Protein AF-A0A7W4VXY4-F1 (afdb_monomer_lite)

pLDDT: mean 91.52, std 10.52, range [47.78, 98.69]

Secondary structure (DSSP, 8-state):
--HHHHHHHHHHHHHHHHHHHHHHTTT-HHHHHHHHHHHHHIIIIIIIIHHHHHHHHT---GGGGGG-SSHHHHHHIIIIIGGGHHHHHHHHHHHHHHHHHHTTSTTHHHHHHHHHHHHHHHHHGGG-GGGHHHHHHHHHHHHHHHHHHHHHHHHHHHHHHSSTTTT--

Foldseek 3Di:
DPCVVVLVVLLVVLLVLLLVLLVCVQPDVVSLLSNLLSLLCCLQCSNLVVLVVCVVVPNQCLCQLVAFPDPVSNVCCNVPCSVVVCVVSVVRSVLSNQLSVQCNPQDPSVLVSLVVLLVVLVVSCRSHPVSCVRSVSNSSSSVSSNVSSVVVVVVVVVVVPPDPVVPPD

Structure (mmCIF, N/CA/C/O backbone):
data_AF-A0A7W4VXY4-F1
#
_entry.id   AF-A0A7W4VXY4-F1
#
loop_
_atom_site.group_PDB
_atom_site.id
_atom_site.type_symbol
_atom_site.label_atom_id
_atom_site.label_alt_id
_atom_site.label_comp_id
_atom_site.label_asym_id
_atom_site.label_entity_id
_atom_site.label_seq_id
_atom_site.pdbx_PDB_ins_code
_atom_site.Cartn_x
_atom_site.Cartn_y
_atom_site.Cartn_z
_atom_site.occupancy
_atom_site.B_iso_or_equiv
_atom_site.auth_seq_id
_atom_site.auth_comp_id
_atom_site.auth_asym_id
_atom_site.auth_atom_id
_atom_site.pdbx_PDB_model_num
ATOM 1 N N . MET A 1 1 ? 11.090 -24.245 -4.032 1.00 53.91 1 MET A N 1
ATOM 2 C CA . MET A 1 1 ? 9.677 -23.809 -4.005 1.00 53.91 1 MET A CA 1
ATOM 3 C C . MET A 1 1 ? 9.481 -22.848 -5.158 1.00 53.91 1 MET A C 1
ATOM 5 O O . MET A 1 1 ? 10.318 -21.973 -5.328 1.00 53.91 1 MET A O 1
ATOM 9 N N . ASP A 1 2 ? 8.454 -23.054 -5.975 1.00 72.56 2 ASP A N 1
ATOM 10 C CA . ASP A 1 2 ? 8.163 -22.191 -7.122 1.00 72.56 2 ASP A CA 1
ATOM 11 C C . ASP A 1 2 ? 7.551 -20.875 -6.615 1.00 72.56 2 ASP A C 1
ATOM 13 O O . ASP A 1 2 ? 6.377 -20.829 -6.235 1.00 72.56 2 ASP A O 1
ATOM 17 N N . VAL A 1 3 ? 8.374 -19.824 -6.527 1.00 68.06 3 VAL A N 1
ATOM 18 C CA . VAL A 1 3 ? 7.981 -18.499 -6.011 1.00 68.06 3 VAL A CA 1
ATOM 19 C C . VAL A 1 3 ? 6.754 -17.965 -6.758 1.00 68.06 3 VAL A C 1
ATOM 21 O O . VAL A 1 3 ? 5.887 -17.351 -6.135 1.00 68.06 3 VAL A O 1
ATOM 24 N N . GLY A 1 4 ? 6.618 -18.295 -8.049 1.00 70.44 4 GLY A N 1
ATOM 25 C CA . GLY A 1 4 ? 5.485 -17.892 -8.881 1.00 70.44 4 GLY A CA 1
ATOM 26 C C . GLY A 1 4 ? 4.136 -18.457 -8.424 1.00 70.44 4 GLY A C 1
ATOM 27 O O . GLY A 1 4 ? 3.106 -17.838 -8.668 1.00 70.44 4 GLY A O 1
ATOM 28 N N . ARG A 1 5 ? 4.117 -19.592 -7.710 1.00 77.00 5 ARG A N 1
ATOM 29 C CA . ARG A 1 5 ? 2.883 -20.194 -7.163 1.00 77.00 5 ARG A CA 1
ATOM 30 C C . ARG A 1 5 ? 2.613 -19.795 -5.720 1.00 77.00 5 ARG A C 1
ATOM 32 O O . ARG A 1 5 ? 1.459 -19.690 -5.317 1.00 77.00 5 ARG A O 1
ATOM 39 N N . VAL A 1 6 ? 3.668 -19.583 -4.936 1.00 81.88 6 VAL A N 1
ATOM 40 C CA . VAL A 1 6 ? 3.548 -19.232 -3.513 1.00 81.88 6 VAL A CA 1
ATOM 41 C C . VAL A 1 6 ? 3.093 -17.786 -3.347 1.00 81.88 6 VAL A C 1
ATOM 43 O O . VAL A 1 6 ? 2.240 -17.503 -2.506 1.00 81.88 6 VAL A O 1
ATOM 46 N N . LEU A 1 7 ? 3.623 -16.874 -4.164 1.00 84.62 7 LEU A N 1
ATOM 47 C CA . LEU A 1 7 ? 3.372 -15.447 -4.005 1.00 84.62 7 LEU A CA 1
ATOM 48 C C . LEU A 1 7 ? 1.886 -15.069 -4.169 1.00 84.62 7 LEU A C 1
ATOM 50 O O . LEU A 1 7 ? 1.376 -14.404 -3.269 1.00 84.62 7 LEU A O 1
ATOM 54 N N . PRO A 1 8 ? 1.139 -15.532 -5.196 1.00 87.81 8 PRO A N 1
ATOM 55 C CA . PRO A 1 8 ? -0.290 -15.226 -5.313 1.00 87.81 8 PRO A CA 1
ATOM 56 C C . PRO A 1 8 ? -1.116 -15.733 -4.126 1.00 87.81 8 PRO A C 1
ATOM 58 O O . PRO A 1 8 ? -2.020 -15.042 -3.661 1.00 87.81 8 PRO A O 1
ATOM 61 N N . VAL A 1 9 ? -0.785 -16.917 -3.595 1.00 89.75 9 VAL A N 1
ATOM 62 C CA . VAL A 1 9 ? -1.475 -17.498 -2.431 1.00 89.75 9 VAL A CA 1
ATOM 63 C C . VAL A 1 9 ? -1.245 -16.646 -1.186 1.00 89.75 9 VAL A C 1
ATOM 65 O O . VAL A 1 9 ? -2.196 -16.338 -0.468 1.00 89.75 9 VAL A O 1
ATOM 68 N N . VAL A 1 10 ? 0.000 -16.222 -0.948 1.00 90.88 10 VAL A N 1
ATOM 69 C CA . VAL A 1 10 ? 0.342 -15.310 0.153 1.00 90.88 10 VAL A CA 1
ATOM 70 C C . VAL A 1 10 ? -0.396 -13.980 -0.006 1.00 90.88 10 VAL A C 1
ATOM 72 O O . VAL A 1 10 ? -0.985 -13.490 0.958 1.00 90.88 10 VAL A O 1
ATOM 75 N N . TRP A 1 11 ? -0.423 -13.430 -1.220 1.00 92.56 11 TRP A N 1
ATOM 76 C CA . TRP A 1 11 ? -1.070 -12.157 -1.526 1.00 92.56 11 TRP A CA 1
ATOM 77 C C . TRP A 1 11 ? -2.574 -12.203 -1.241 1.00 92.56 11 TRP A C 1
ATOM 79 O O . TRP A 1 11 ? -3.085 -11.395 -0.465 1.00 92.56 11 TRP A O 1
ATOM 89 N N . VAL A 1 12 ? -3.277 -13.193 -1.799 1.00 93.88 12 VAL A N 1
AT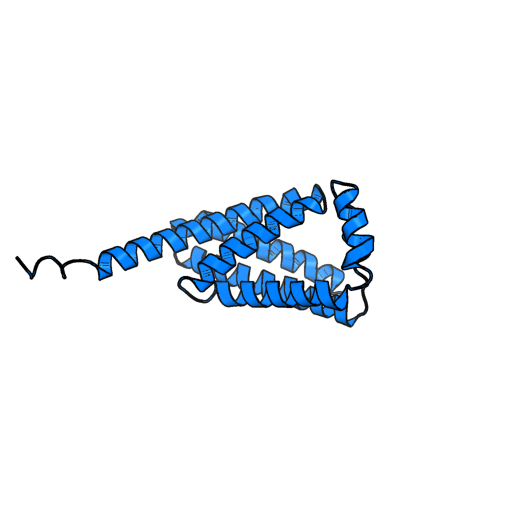OM 90 C CA . VAL A 1 12 ? -4.725 -13.376 -1.617 1.00 93.88 12 VAL A CA 1
ATOM 91 C C . VAL A 1 12 ? -5.062 -13.712 -0.165 1.00 93.88 12 VAL A C 1
ATOM 93 O O . VAL A 1 12 ? -6.016 -13.159 0.385 1.00 93.88 12 VAL A O 1
ATOM 96 N N . GLY A 1 13 ? -4.273 -14.574 0.481 1.00 96.69 13 GLY A N 1
ATOM 97 C CA . GLY A 1 13 ? -4.471 -14.950 1.880 1.00 96.69 13 GLY A CA 1
ATOM 98 C C . GLY A 1 13 ? -4.361 -13.748 2.818 1.00 96.69 13 GLY A C 1
ATOM 99 O O . GLY A 1 13 ? -5.283 -13.478 3.590 1.00 96.69 13 GLY A O 1
ATOM 100 N N . LEU A 1 14 ? -3.278 -12.974 2.710 1.00 97.12 14 LEU A N 1
ATOM 101 C CA . LEU A 1 14 ? -3.096 -11.761 3.508 1.00 97.12 14 LEU A CA 1
ATOM 102 C C . LEU A 1 14 ? -4.142 -10.699 3.171 1.00 97.12 14 LEU A C 1
ATOM 104 O O . LEU A 1 14 ? -4.704 -10.099 4.084 1.00 97.12 14 LEU A O 1
ATOM 108 N N . GLY A 1 15 ? -4.466 -10.509 1.889 1.00 97.12 15 GLY A N 1
ATOM 109 C CA . GLY A 1 15 ? -5.522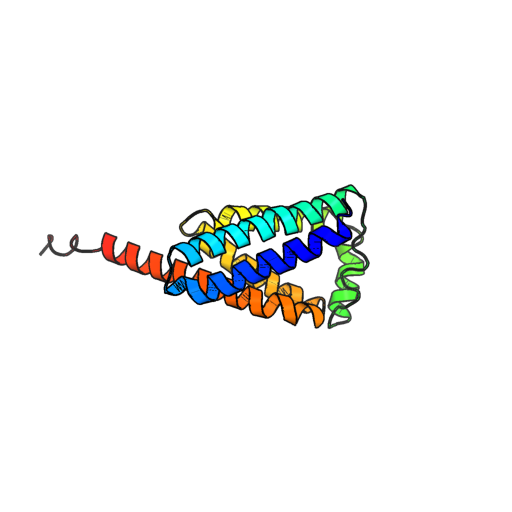 -9.592 1.464 1.00 97.12 15 GLY A CA 1
ATOM 110 C C . GLY A 1 15 ? -6.871 -9.920 2.097 1.00 97.12 15 GLY A C 1
ATOM 111 O O . GLY A 1 15 ? -7.530 -9.046 2.658 1.00 97.12 15 GLY A O 1
ATOM 112 N N . THR A 1 16 ? -7.235 -11.202 2.107 1.00 98.00 16 THR A N 1
ATOM 113 C CA . THR A 1 16 ? -8.459 -11.693 2.751 1.00 98.00 16 THR A CA 1
ATOM 114 C C . THR A 1 16 ? -8.448 -11.409 4.252 1.00 98.00 16 THR A C 1
ATOM 116 O O . THR A 1 16 ? -9.434 -10.900 4.789 1.00 98.00 16 THR A O 1
ATOM 119 N N . ILE A 1 17 ? -7.326 -11.670 4.933 1.00 98.38 17 ILE A N 1
ATOM 120 C CA . ILE A 1 17 ? -7.179 -11.374 6.366 1.00 98.38 17 ILE A CA 1
ATOM 121 C C . ILE A 1 17 ? -7.361 -9.878 6.627 1.00 98.38 17 ILE A C 1
ATOM 123 O O . ILE A 1 17 ? -8.076 -9.523 7.565 1.00 98.38 17 ILE A O 1
ATOM 127 N N . VAL A 1 18 ? -6.765 -9.002 5.810 1.00 98.56 18 VAL A N 1
ATOM 128 C CA . VAL A 1 18 ? -6.916 -7.545 5.944 1.00 98.56 18 VAL A CA 1
ATOM 129 C C . VAL A 1 18 ? -8.376 -7.130 5.778 1.00 98.56 18 VAL A C 1
ATOM 131 O O . VAL A 1 18 ? -8.887 -6.395 6.621 1.00 98.56 18 VAL A O 1
ATOM 134 N N . VAL A 1 19 ? -9.069 -7.634 4.753 1.00 98.38 19 VAL A N 1
ATOM 135 C CA . VAL A 1 19 ? -10.479 -7.300 4.492 1.00 98.38 19 VAL A CA 1
ATOM 136 C C . VAL A 1 19 ? -11.380 -7.737 5.644 1.00 98.38 19 VAL A C 1
ATOM 138 O O . VAL A 1 19 ? -12.099 -6.912 6.211 1.00 98.38 19 VAL A O 1
ATOM 141 N N . VAL A 1 20 ? -11.300 -9.005 6.054 1.00 98.31 20 VAL A N 1
ATOM 142 C CA . VAL A 1 20 ? -12.115 -9.546 7.155 1.00 98.31 20 VAL A CA 1
ATOM 143 C C . VAL A 1 20 ? -11.816 -8.817 8.467 1.00 98.31 20 VAL A C 1
ATOM 145 O O . VAL A 1 20 ? -12.731 -8.436 9.202 1.00 98.31 20 VAL A O 1
ATOM 148 N N . SER A 1 21 ? -10.537 -8.565 8.746 1.00 98.12 21 SER A N 1
ATOM 149 C CA . SER A 1 21 ? -10.112 -7.833 9.939 1.00 98.12 21 SER A CA 1
ATOM 150 C C . SER A 1 21 ? -10.604 -6.389 9.931 1.00 98.12 21 SER A C 1
ATOM 152 O O . SER A 1 21 ? -11.051 -5.903 10.966 1.00 98.12 21 SER A O 1
ATOM 154 N N . GLY A 1 22 ? -10.569 -5.716 8.777 1.00 96.81 22 GLY A N 1
ATOM 155 C CA . GLY A 1 22 ? -11.068 -4.354 8.598 1.00 96.81 22 GLY A CA 1
ATOM 156 C C . GLY A 1 22 ? -12.561 -4.240 8.903 1.00 96.81 22 GLY A C 1
ATOM 157 O O . GLY A 1 22 ? -12.965 -3.346 9.645 1.00 96.81 22 GLY A O 1
ATOM 158 N N . LEU A 1 23 ? -13.371 -5.190 8.421 1.00 97.88 23 LEU A N 1
ATOM 159 C CA . LEU A 1 23 ? -14.810 -5.254 8.711 1.00 97.88 23 LEU A CA 1
ATOM 160 C C . LEU A 1 23 ? -15.097 -5.444 10.210 1.00 97.88 23 LEU A C 1
ATOM 162 O O . LEU A 1 23 ? -16.003 -4.820 10.762 1.00 97.88 23 LEU A O 1
ATOM 166 N N . ALA A 1 24 ? -14.297 -6.264 10.892 1.00 97.12 24 ALA A N 1
ATOM 167 C CA . ALA A 1 24 ? -14.457 -6.543 12.319 1.00 97.12 24 ALA A CA 1
ATOM 168 C C . ALA A 1 24 ? -13.756 -5.524 13.247 1.00 97.12 24 ALA A C 1
ATOM 170 O O . ALA A 1 24 ? -13.985 -5.533 14.461 1.00 97.12 24 ALA A O 1
ATOM 171 N N . ALA A 1 25 ? -12.912 -4.635 12.712 1.00 96.19 25 ALA A N 1
ATOM 172 C CA . ALA A 1 25 ? -12.001 -3.790 13.490 1.00 96.19 25 ALA A CA 1
ATOM 173 C C . ALA A 1 25 ? -12.701 -2.827 14.459 1.00 96.19 25 ALA A C 1
ATOM 175 O O . ALA A 1 25 ? -12.151 -2.513 15.517 1.00 96.19 25 ALA A O 1
ATOM 176 N N . ALA A 1 26 ? -13.908 -2.368 14.116 1.00 94.25 26 ALA A N 1
ATOM 177 C CA . ALA A 1 26 ? -14.691 -1.469 14.965 1.00 94.25 26 ALA A CA 1
ATOM 178 C C . ALA A 1 26 ? -15.166 -2.141 16.265 1.00 94.25 26 ALA A C 1
ATOM 180 O O . ALA A 1 26 ? -15.331 -1.464 17.276 1.00 94.25 26 ALA A O 1
ATOM 181 N N . HIS A 1 27 ? -15.337 -3.465 16.248 1.00 94.69 27 HIS A N 1
ATOM 182 C CA . HIS A 1 27 ? -15.924 -4.233 17.348 1.00 94.69 27 HIS A CA 1
ATOM 183 C C . HIS A 1 27 ? -14.909 -5.142 18.054 1.00 94.69 27 HIS A C 1
ATOM 185 O O . HIS A 1 27 ? -15.189 -5.660 19.131 1.00 94.69 27 HIS A O 1
ATOM 191 N N . SER A 1 28 ? -13.721 -5.350 17.476 1.00 96.44 28 SER A N 1
ATOM 192 C CA . SER A 1 28 ? -12.714 -6.264 18.016 1.00 96.44 28 SER A CA 1
ATOM 193 C C . SER A 1 28 ? -11.311 -5.668 17.967 1.00 96.44 28 SER A C 1
ATOM 195 O O . SER A 1 28 ? -10.729 -5.453 16.901 1.00 96.44 28 SER A O 1
ATOM 197 N N . ARG A 1 29 ? -10.710 -5.474 19.151 1.00 94.88 29 ARG A N 1
ATOM 198 C CA . ARG A 1 29 ? -9.306 -5.046 19.266 1.00 94.88 29 ARG A CA 1
ATOM 199 C C . ARG A 1 29 ? -8.358 -6.067 18.639 1.00 94.88 29 ARG A C 1
ATOM 201 O O . ARG A 1 29 ? -7.388 -5.664 18.006 1.00 94.88 29 ARG A O 1
ATOM 208 N N . ARG A 1 30 ? -8.667 -7.363 18.767 1.00 97.56 30 ARG A N 1
ATOM 209 C CA . ARG A 1 30 ? -7.890 -8.439 18.142 1.00 97.56 30 ARG A CA 1
ATOM 210 C C . ARG A 1 30 ? -7.944 -8.338 16.621 1.00 97.56 30 ARG A C 1
ATOM 212 O O . ARG A 1 30 ? -6.891 -8.389 16.001 1.00 97.56 30 ARG A O 1
ATOM 219 N N . ALA A 1 31 ? -9.131 -8.149 16.039 1.00 97.19 31 ALA A N 1
ATOM 220 C CA . ALA A 1 31 ? -9.271 -7.980 14.593 1.00 97.19 31 ALA A CA 1
ATOM 221 C C . ALA A 1 31 ? -8.485 -6.762 14.097 1.00 97.19 31 ALA A C 1
ATOM 223 O O . ALA A 1 31 ? -7.743 -6.870 13.132 1.00 97.19 31 ALA A O 1
ATOM 224 N N . TYR A 1 32 ? -8.553 -5.635 14.810 1.00 97.94 32 TYR A N 1
ATOM 225 C CA . TYR A 1 32 ? -7.756 -4.455 14.474 1.00 97.94 32 TYR A CA 1
ATOM 226 C C . TYR A 1 32 ? -6.247 -4.746 14.447 1.00 97.94 32 TYR A C 1
ATOM 228 O O . TYR A 1 32 ? -5.585 -4.448 13.456 1.00 97.94 32 TYR A O 1
ATOM 236 N N . THR A 1 33 ? -5.700 -5.363 15.501 1.00 98.00 33 THR A N 1
ATOM 237 C CA . THR A 1 33 ? -4.266 -5.688 15.563 1.00 98.00 33 THR A CA 1
ATOM 238 C C . THR A 1 33 ? -3.864 -6.691 14.483 1.00 98.00 33 THR A C 1
ATOM 240 O O . THR A 1 33 ? -2.868 -6.470 13.803 1.00 98.00 33 THR A O 1
ATOM 243 N N . VAL A 1 34 ? -4.654 -7.750 14.276 1.00 98.44 34 VAL A N 1
ATOM 244 C CA . VAL A 1 34 ? -4.409 -8.741 13.215 1.00 98.44 34 VAL A CA 1
ATOM 245 C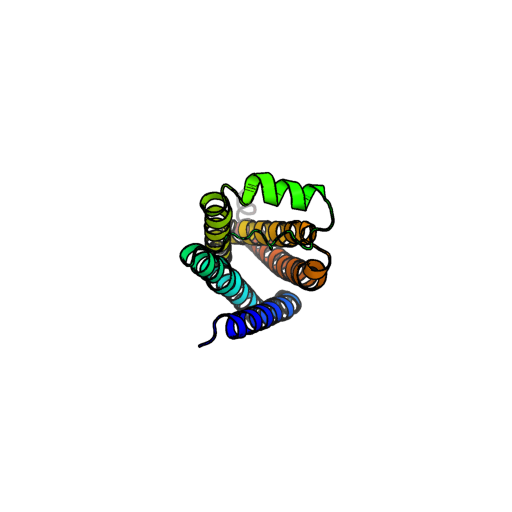 C . VAL A 1 34 ? -4.436 -8.082 11.837 1.00 98.44 34 VAL A C 1
ATOM 247 O O . VAL A 1 34 ? -3.555 -8.353 11.028 1.00 98.44 34 VAL A O 1
ATOM 250 N N . GLY A 1 35 ? -5.385 -7.177 11.588 1.00 98.25 35 GLY A N 1
ATOM 251 C CA . GLY A 1 35 ? -5.467 -6.414 10.346 1.00 98.25 35 GLY A CA 1
ATOM 252 C C . GLY A 1 35 ? -4.212 -5.583 10.094 1.00 98.25 35 GLY A C 1
ATOM 253 O O . GLY A 1 35 ? -3.635 -5.675 9.017 1.00 98.25 35 GLY A O 1
ATOM 254 N N . LEU A 1 36 ? -3.732 -4.835 11.092 1.00 98.50 36 LEU A N 1
ATOM 255 C CA . LEU A 1 36 ? -2.497 -4.051 10.965 1.00 98.50 36 LEU A CA 1
ATOM 256 C C . LEU A 1 36 ? -1.261 -4.930 10.742 1.00 98.50 36 LEU A C 1
ATOM 258 O O . LEU A 1 36 ? -0.416 -4.596 9.914 1.00 98.50 36 LEU A O 1
ATOM 262 N N . SER A 1 37 ? -1.158 -6.061 11.445 1.00 98.50 37 SER A N 1
ATOM 263 C CA . SER A 1 37 ? -0.074 -7.023 11.234 1.00 98.50 37 SER A CA 1
ATOM 264 C C . SER A 1 37 ? -0.121 -7.622 9.830 1.00 98.50 37 SER A C 1
ATOM 266 O O . SER A 1 37 ? 0.911 -7.698 9.173 1.00 98.50 37 SER A O 1
ATOM 268 N N . ALA A 1 38 ? -1.305 -7.990 9.338 1.00 98.44 38 ALA A N 1
ATOM 269 C CA . ALA A 1 38 ? -1.478 -8.513 7.987 1.00 98.44 38 ALA A CA 1
ATOM 270 C C . ALA A 1 38 ? -1.137 -7.465 6.917 1.00 98.44 38 ALA A C 1
ATOM 272 O O . ALA A 1 38 ? -0.469 -7.808 5.948 1.00 98.44 38 ALA A O 1
ATOM 273 N N . VAL A 1 39 ? -1.508 -6.192 7.118 1.00 98.62 39 VAL A N 1
ATOM 274 C CA . VAL A 1 39 ? -1.059 -5.079 6.259 1.00 98.62 39 VAL A CA 1
ATOM 275 C C . VAL A 1 39 ? 0.466 -4.972 6.287 1.00 98.62 39 VAL A C 1
ATOM 277 O O . VAL A 1 39 ? 1.095 -4.915 5.239 1.00 98.62 39 VAL A O 1
ATOM 280 N N . SER A 1 40 ? 1.092 -5.001 7.462 1.00 98.62 40 SER A N 1
ATOM 281 C CA . SER A 1 40 ? 2.552 -4.912 7.550 1.00 98.62 40 SER A CA 1
ATOM 282 C C . SER A 1 40 ? 3.244 -6.048 6.790 1.00 98.62 40 SER A C 1
ATOM 284 O O . SER A 1 40 ? 4.089 -5.794 5.935 1.00 98.62 40 SER A O 1
ATOM 286 N N . VAL A 1 41 ? 2.830 -7.298 7.021 1.00 98.00 41 VAL A N 1
ATOM 287 C CA . VAL A 1 41 ? 3.406 -8.468 6.338 1.00 98.00 41 VAL A CA 1
ATOM 288 C C . VAL A 1 41 ? 3.163 -8.400 4.831 1.00 98.00 41 VAL A C 1
ATOM 290 O O . VAL A 1 41 ? 4.076 -8.678 4.056 1.00 98.00 41 VAL A O 1
ATOM 293 N N . LEU A 1 42 ? 1.963 -8.006 4.403 1.00 97.50 42 LEU A N 1
ATOM 294 C CA . LEU A 1 42 ? 1.620 -7.928 2.988 1.00 97.50 42 LEU A CA 1
ATOM 295 C C . LEU A 1 42 ? 2.495 -6.907 2.252 1.00 97.50 42 LEU A C 1
ATOM 297 O O . LEU A 1 42 ? 3.034 -7.227 1.200 1.00 97.50 42 LEU A O 1
ATOM 301 N N . TRP A 1 43 ? 2.710 -5.722 2.819 1.00 97.94 43 TRP A N 1
ATOM 302 C CA . TRP A 1 43 ? 3.510 -4.686 2.162 1.00 97.94 43 TRP A CA 1
ATOM 303 C C . TRP A 1 43 ? 5.019 -4.894 2.293 1.00 97.94 43 TRP A C 1
ATOM 305 O O . TRP A 1 43 ? 5.745 -4.660 1.332 1.00 97.94 43 TRP A O 1
ATOM 315 N N . VAL A 1 44 ? 5.508 -5.370 3.440 1.00 97.75 44 VAL A N 1
ATOM 316 C CA . VAL A 1 44 ? 6.950 -5.587 3.644 1.00 97.75 44 VAL A CA 1
ATOM 317 C C . VAL A 1 44 ? 7.424 -6.859 2.943 1.00 97.75 44 VAL A C 1
ATOM 319 O O . VAL A 1 44 ? 8.430 -6.845 2.241 1.00 97.75 44 VAL A O 1
ATOM 322 N N . VAL A 1 45 ? 6.723 -7.976 3.138 1.00 93.81 45 VAL A N 1
ATOM 323 C CA . VAL A 1 45 ? 7.193 -9.279 2.651 1.00 93.81 45 VAL A CA 1
ATOM 324 C C . VAL A 1 45 ? 6.712 -9.526 1.229 1.00 93.81 45 VAL A C 1
ATOM 326 O O . VAL A 1 45 ? 7.531 -9.792 0.352 1.00 93.81 45 VAL A O 1
ATOM 329 N N . ALA A 1 46 ? 5.401 -9.441 0.987 1.00 92.81 46 ALA A N 1
ATOM 330 C CA . ALA A 1 46 ? 4.855 -9.772 -0.328 1.00 92.81 46 ALA A CA 1
ATOM 331 C C . ALA A 1 46 ? 5.027 -8.636 -1.349 1.00 92.81 46 ALA A C 1
ATOM 333 O O . ALA A 1 46 ? 5.239 -8.934 -2.514 1.00 92.81 46 ALA A O 1
ATOM 334 N N . GLY A 1 47 ? 4.971 -7.369 -0.928 1.00 94.88 47 GLY A N 1
ATOM 335 C CA . GLY A 1 47 ? 5.274 -6.210 -1.776 1.00 94.88 47 GLY A CA 1
ATOM 336 C C . GLY A 1 47 ? 6.780 -6.008 -1.931 1.00 94.88 47 GLY A C 1
ATOM 337 O O . GLY A 1 47 ? 7.390 -6.511 -2.876 1.00 94.88 47 GLY A O 1
ATOM 338 N N . ALA A 1 48 ? 7.400 -5.341 -0.954 1.00 96.69 48 ALA A N 1
ATOM 339 C CA . ALA A 1 48 ? 8.802 -4.932 -1.026 1.00 96.69 48 ALA A CA 1
ATOM 340 C C . ALA A 1 48 ? 9.761 -6.118 -1.228 1.00 96.69 48 ALA A C 1
ATOM 342 O O . ALA A 1 48 ? 10.681 -6.040 -2.043 1.00 96.69 48 ALA A O 1
ATOM 343 N N . GLY A 1 49 ? 9.533 -7.235 -0.530 1.00 94.75 49 GLY A N 1
ATOM 344 C CA . GLY A 1 49 ? 10.337 -8.447 -0.686 1.00 94.75 49 GLY A CA 1
ATOM 345 C C . GLY A 1 49 ? 10.235 -9.067 -2.083 1.00 94.75 49 GLY A C 1
ATOM 346 O O . GLY A 1 49 ? 11.264 -9.406 -2.672 1.00 94.75 49 GLY A O 1
ATOM 347 N N . ALA A 1 50 ? 9.028 -9.186 -2.648 1.00 93.00 50 ALA A N 1
ATOM 348 C CA . ALA A 1 50 ? 8.863 -9.744 -3.990 1.00 93.00 50 ALA A CA 1
ATOM 349 C C . ALA A 1 50 ? 9.407 -8.802 -5.067 1.00 93.00 50 ALA A C 1
ATOM 351 O O . ALA A 1 50 ? 10.165 -9.251 -5.925 1.00 93.00 50 ALA A O 1
ATOM 352 N N . ASN A 1 51 ? 9.102 -7.504 -4.985 1.00 94.56 51 ASN A N 1
ATOM 353 C CA . ASN A 1 51 ? 9.634 -6.501 -5.908 1.00 94.56 51 ASN A CA 1
ATOM 354 C C . ASN A 1 51 ? 11.168 -6.454 -5.860 1.00 94.56 51 ASN A C 1
ATOM 356 O O . ASN A 1 51 ? 11.817 -6.406 -6.905 1.00 94.56 51 ASN A O 1
ATOM 360 N N . GLY A 1 52 ? 11.763 -6.560 -4.667 1.00 95.25 52 GLY A N 1
ATOM 361 C CA . GLY A 1 52 ? 13.211 -6.679 -4.497 1.00 95.25 52 GLY A CA 1
ATOM 362 C C . GLY A 1 52 ? 13.781 -7.943 -5.142 1.00 95.25 52 GLY A C 1
ATOM 363 O O . GLY A 1 52 ? 14.806 -7.880 -5.817 1.00 95.25 52 GLY A O 1
ATOM 364 N N . TYR A 1 53 ? 13.097 -9.081 -5.003 1.00 93.75 53 TYR A N 1
ATOM 365 C CA . TYR A 1 53 ? 13.494 -10.337 -5.644 1.00 93.75 53 TYR A CA 1
ATOM 366 C C . TYR A 1 53 ? 13.402 -10.277 -7.179 1.00 93.75 53 TYR A C 1
ATOM 368 O O . TYR A 1 53 ? 14.309 -10.753 -7.859 1.00 93.75 53 TYR A O 1
ATOM 376 N N . PHE A 1 54 ? 12.335 -9.693 -7.733 1.00 92.25 54 PHE A N 1
ATOM 377 C CA . PHE A 1 54 ? 12.170 -9.474 -9.176 1.00 92.25 54 PHE A CA 1
ATOM 378 C C . PHE A 1 54 ? 13.244 -8.534 -9.728 1.00 92.25 54 PHE A C 1
ATOM 380 O O . PHE A 1 54 ? 13.914 -8.869 -10.704 1.00 92.25 54 PHE A O 1
ATOM 387 N N . LEU A 1 55 ? 13.486 -7.412 -9.047 1.00 93.56 55 LEU A N 1
ATOM 388 C CA . LEU A 1 55 ? 14.502 -6.448 -9.457 1.00 93.56 55 LEU A CA 1
ATOM 389 C C . LEU A 1 55 ? 15.913 -7.055 -9.412 1.00 93.56 55 LEU A C 1
ATOM 391 O O . LEU A 1 55 ? 16.690 -6.877 -10.344 1.00 93.56 55 LEU A O 1
ATOM 395 N N . ALA A 1 56 ? 16.232 -7.839 -8.377 1.00 93.44 56 ALA A N 1
ATOM 396 C CA . ALA A 1 56 ? 17.521 -8.525 -8.261 1.00 93.44 56 ALA A CA 1
ATOM 397 C C . ALA A 1 56 ? 17.750 -9.597 -9.344 1.00 93.44 56 ALA A C 1
ATOM 399 O O . ALA A 1 56 ? 18.896 -9.926 -9.642 1.00 93.44 56 ALA A O 1
ATOM 400 N N . ARG A 1 57 ? 16.680 -10.143 -9.938 1.00 92.38 57 ARG A N 1
ATOM 401 C CA . ARG A 1 57 ? 16.759 -11.089 -11.064 1.00 92.38 57 ARG A CA 1
ATOM 402 C C . ARG A 1 57 ? 16.930 -10.397 -12.419 1.00 92.38 57 ARG A C 1
ATOM 404 O O . ARG A 1 57 ? 17.211 -11.078 -13.400 1.00 92.38 57 ARG A O 1
ATOM 411 N N . GLY A 1 58 ? 16.778 -9.074 -12.466 1.00 89.38 58 GLY A N 1
ATOM 412 C CA . GLY A 1 58 ? 16.860 -8.282 -13.690 1.00 89.38 58 GLY A CA 1
ATOM 413 C C . GLY A 1 58 ? 15.540 -8.165 -14.453 1.00 89.38 58 GLY A C 1
ATOM 414 O O . GLY A 1 58 ? 15.577 -7.895 -15.650 1.00 89.38 58 GLY A O 1
ATOM 415 N N . ASP A 1 59 ? 14.390 -8.368 -13.798 1.00 89.56 59 ASP A N 1
ATOM 416 C CA . ASP A 1 59 ? 13.088 -8.158 -14.442 1.00 89.56 59 ASP A CA 1
ATOM 417 C C . ASP A 1 59 ? 12.933 -6.685 -14.847 1.00 89.56 59 ASP A C 1
ATOM 419 O O . ASP A 1 59 ? 13.204 -5.776 -14.058 1.00 89.56 59 ASP A O 1
ATOM 423 N N . ASP A 1 60 ? 12.466 -6.442 -16.074 1.00 83.44 60 ASP A N 1
ATOM 424 C CA . ASP A 1 60 ? 12.415 -5.092 -16.632 1.00 83.44 60 ASP A CA 1
ATOM 425 C C . ASP A 1 60 ? 11.121 -4.318 -16.330 1.00 83.44 60 ASP A C 1
ATOM 427 O O . ASP A 1 60 ? 11.071 -3.101 -16.505 1.00 83.44 60 ASP A O 1
ATOM 431 N N . TYR A 1 61 ? 10.099 -5.019 -15.825 1.00 88.75 61 TYR A N 1
ATOM 432 C CA . TYR A 1 61 ? 8.748 -4.515 -15.563 1.00 88.75 61 TYR A CA 1
ATOM 433 C C . TYR A 1 61 ? 8.036 -3.930 -16.800 1.00 88.75 61 TYR A C 1
ATOM 435 O O . TYR A 1 61 ? 7.012 -3.255 -16.657 1.00 88.75 61 TYR A O 1
ATOM 443 N N . ALA A 1 62 ? 8.503 -4.221 -18.021 1.00 87.00 62 ALA A N 1
ATOM 444 C CA . ALA A 1 62 ? 7.918 -3.685 -19.252 1.00 87.00 62 ALA A CA 1
ATOM 445 C C . ALA A 1 62 ? 6.449 -4.106 -19.429 1.00 87.00 62 ALA A C 1
ATOM 447 O O . ALA A 1 62 ? 5.604 -3.309 -19.828 1.00 87.00 62 ALA A O 1
ATOM 448 N N . GLY A 1 63 ? 6.114 -5.339 -19.036 1.00 86.50 63 GLY A N 1
ATOM 449 C CA . GLY A 1 63 ? 4.754 -5.873 -19.138 1.00 86.50 63 GLY A CA 1
ATOM 450 C C . GLY A 1 63 ? 3.749 -5.322 -18.118 1.00 86.50 63 GLY A C 1
ATOM 451 O O . GLY A 1 63 ? 2.552 -5.560 -18.272 1.00 86.50 63 GLY A O 1
ATOM 452 N N . PHE A 1 64 ? 4.189 -4.591 -17.086 1.00 87.25 64 PHE A N 1
ATOM 453 C CA . PHE A 1 64 ? 3.318 -4.204 -15.967 1.00 87.25 64 PHE A CA 1
ATOM 454 C C . PHE A 1 64 ? 2.159 -3.292 -16.400 1.00 87.25 64 PHE A C 1
ATOM 456 O O . PHE A 1 64 ? 1.022 -3.481 -15.970 1.00 87.25 64 PHE A O 1
ATOM 463 N N . ALA A 1 65 ? 2.419 -2.345 -17.305 1.00 89.25 65 ALA A N 1
ATOM 464 C CA . ALA A 1 65 ? 1.403 -1.430 -17.827 1.00 89.25 65 ALA A CA 1
ATOM 465 C C . ALA A 1 65 ? 0.648 -1.962 -19.057 1.00 89.25 65 ALA A C 1
ATOM 467 O O . ALA A 1 65 ? -0.165 -1.240 -19.635 1.00 89.25 65 ALA A O 1
ATOM 468 N N . GLY A 1 66 ? 0.857 -3.225 -19.448 1.00 87.19 66 GLY A N 1
ATOM 469 C CA . GLY A 1 66 ? 0.202 -3.813 -20.622 1.00 87.19 66 GLY A CA 1
ATOM 470 C C . GLY A 1 66 ? -1.331 -3.822 -20.539 1.00 87.19 66 GLY A C 1
ATOM 471 O O . GLY A 1 66 ? -1.999 -3.781 -21.568 1.00 87.19 66 GLY A O 1
ATOM 472 N N . GLY A 1 67 ? -1.891 -3.827 -19.323 1.00 86.69 67 GLY A N 1
ATOM 473 C CA . GLY A 1 67 ? -3.334 -3.762 -19.062 1.00 86.69 67 GLY A CA 1
ATOM 474 C C . GLY A 1 67 ? -3.889 -2.363 -18.769 1.00 86.69 67 GLY A C 1
ATOM 475 O O . GLY A 1 6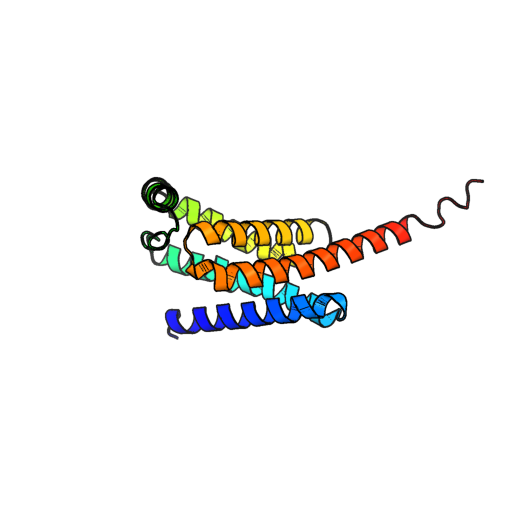7 ? -5.054 -2.265 -18.373 1.00 86.69 67 GLY A O 1
ATOM 476 N N . ALA A 1 68 ? -3.082 -1.303 -18.911 1.00 89.75 68 ALA A N 1
ATOM 477 C CA . ALA A 1 68 ? -3.449 0.049 -18.496 1.00 89.75 68 ALA A CA 1
ATOM 478 C C . ALA A 1 68 ? -4.768 0.530 -19.117 1.00 89.75 68 ALA A C 1
ATOM 480 O O . ALA A 1 68 ? -5.071 0.269 -20.281 1.00 89.75 68 ALA A O 1
ATOM 481 N N . SER A 1 69 ? -5.551 1.275 -18.333 1.00 82.88 69 SER A N 1
ATOM 482 C CA . SER A 1 69 ? -6.878 1.745 -18.755 1.00 82.88 69 SER A CA 1
ATOM 483 C C . SER A 1 69 ? -6.824 2.846 -19.815 1.00 82.88 69 SER A C 1
ATOM 485 O O . SER A 1 69 ? -7.811 3.075 -20.512 1.00 82.88 69 SER A O 1
ATOM 487 N N . THR A 1 70 ? -5.678 3.521 -19.950 1.00 88.94 70 THR A N 1
ATOM 488 C CA . THR A 1 70 ? -5.449 4.575 -20.942 1.00 88.94 70 THR A CA 1
ATOM 489 C C . THR A 1 70 ? -4.090 4.405 -21.615 1.00 88.94 70 THR A C 1
ATOM 491 O O . THR A 1 70 ? -3.137 3.910 -21.006 1.00 88.94 70 THR A O 1
ATOM 494 N N . SER A 1 71 ? -3.983 4.855 -22.869 1.00 91.69 71 SER A N 1
ATOM 495 C CA . SER A 1 71 ? -2.712 4.857 -23.603 1.00 91.69 71 SER A CA 1
ATOM 496 C C . SER A 1 71 ? -1.660 5.726 -22.915 1.00 91.69 71 SER A C 1
ATOM 498 O O . SER A 1 71 ? -0.517 5.303 -22.812 1.00 91.69 71 SER A O 1
ATOM 500 N N . PHE A 1 72 ? -2.068 6.863 -22.341 1.00 93.50 72 PHE A N 1
ATOM 501 C CA . PHE A 1 72 ? -1.193 7.758 -21.584 1.00 93.50 72 PHE A CA 1
ATOM 502 C C . PHE A 1 72 ? -0.432 7.041 -20.460 1.00 93.50 72 PHE A C 1
ATOM 504 O O . PHE A 1 72 ? 0.776 7.223 -20.329 1.00 93.50 72 PHE A O 1
ATOM 511 N N . VAL A 1 73 ? -1.108 6.206 -19.659 1.00 93.44 73 VAL A N 1
ATOM 512 C CA . VAL A 1 73 ? -0.461 5.463 -18.557 1.00 93.44 73 VAL A CA 1
ATOM 513 C C . VAL A 1 73 ? 0.562 4.465 -19.096 1.00 93.44 73 VAL A C 1
ATOM 515 O O . VAL A 1 73 ? 1.676 4.396 -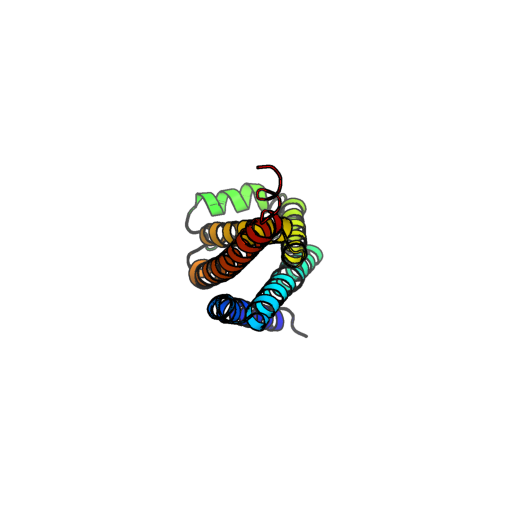18.580 1.00 93.44 73 VAL A O 1
ATOM 518 N N . ARG A 1 74 ? 0.207 3.724 -20.151 1.00 93.94 74 ARG A N 1
ATOM 519 C CA . ARG A 1 74 ? 1.108 2.755 -20.786 1.00 93.94 74 ARG A CA 1
ATOM 520 C C . ARG A 1 74 ? 2.334 3.432 -21.398 1.00 93.94 74 ARG A C 1
ATOM 522 O O . ARG A 1 74 ? 3.453 3.051 -21.082 1.00 93.94 74 ARG A O 1
ATOM 529 N N . GLU A 1 75 ? 2.130 4.471 -22.199 1.00 95.00 75 GLU A N 1
ATOM 530 C CA . GLU A 1 75 ? 3.207 5.206 -22.872 1.00 95.00 75 GLU A CA 1
ATOM 531 C C . GLU A 1 75 ? 4.124 5.911 -21.863 1.00 95.00 75 GLU A C 1
ATOM 533 O O . GLU A 1 75 ? 5.344 5.908 -22.018 1.00 95.00 75 GLU A O 1
ATOM 538 N N . THR A 1 76 ? 3.567 6.466 -20.781 1.00 94.38 76 THR A N 1
ATOM 539 C CA . THR A 1 76 ? 4.365 7.065 -19.697 1.00 94.38 76 THR A CA 1
ATOM 540 C C . THR A 1 76 ? 5.195 6.005 -18.975 1.00 94.38 76 THR A C 1
ATOM 542 O O . THR A 1 76 ? 6.363 6.237 -18.673 1.00 94.38 76 THR A O 1
ATOM 545 N N . TRP A 1 77 ? 4.628 4.825 -18.713 1.00 95.12 77 TRP A N 1
ATOM 546 C CA . TRP A 1 77 ? 5.368 3.724 -18.098 1.00 95.12 77 TRP A CA 1
ATOM 547 C C . TRP A 1 77 ? 6.535 3.267 -18.978 1.00 95.12 77 TRP A C 1
ATOM 549 O O . TRP A 1 77 ? 7.668 3.184 -18.504 1.00 95.12 77 TRP A O 1
ATOM 559 N N . GLU A 1 78 ? 6.272 3.031 -20.263 1.00 94.56 78 GLU A N 1
ATOM 560 C CA . GLU A 1 78 ? 7.270 2.587 -21.243 1.00 94.56 78 GLU A CA 1
ATOM 561 C C . GLU A 1 78 ? 8.378 3.624 -21.470 1.00 94.56 78 GLU A C 1
ATOM 563 O O . GLU A 1 78 ? 9.539 3.255 -21.621 1.00 94.56 78 GLU A O 1
ATOM 568 N N . SER A 1 79 ? 8.048 4.918 -21.461 1.00 95.31 79 SER A N 1
ATOM 569 C CA . SER A 1 79 ? 9.019 5.990 -21.721 1.00 95.31 79 SER A CA 1
ATOM 570 C C . SER A 1 79 ? 9.792 6.456 -20.487 1.00 95.31 79 SER A C 1
ATOM 572 O O . SER A 1 79 ? 10.927 6.907 -20.627 1.00 95.31 79 SER A O 1
ATOM 574 N N . VAL A 1 80 ? 9.210 6.365 -19.286 1.00 94.81 80 VAL A N 1
ATOM 575 C CA . VAL A 1 80 ? 9.810 6.908 -18.053 1.00 94.81 80 VAL A CA 1
ATOM 576 C C . VAL A 1 80 ? 10.277 5.808 -17.108 1.00 94.81 80 VAL A C 1
ATOM 578 O O . VAL A 1 80 ? 11.398 5.865 -16.606 1.00 94.81 80 VAL A O 1
ATOM 581 N N . VAL A 1 81 ? 9.430 4.811 -16.841 1.00 94.69 81 VAL A N 1
ATOM 582 C CA . VAL A 1 81 ? 9.705 3.808 -15.804 1.00 94.69 81 VAL A CA 1
ATOM 583 C C . VAL A 1 81 ? 10.610 2.712 -16.333 1.00 94.69 81 VAL A C 1
ATOM 585 O O . VAL A 1 81 ? 11.621 2.437 -15.698 1.00 94.69 81 VAL A O 1
ATOM 588 N N . VAL A 1 82 ? 10.301 2.124 -17.490 1.00 94.44 82 VAL A N 1
ATOM 589 C CA . VAL A 1 82 ? 11.085 1.008 -18.053 1.00 94.44 82 VAL A CA 1
ATOM 590 C C . VAL A 1 82 ? 12.574 1.363 -18.227 1.00 94.44 82 VAL A C 1
ATOM 592 O O . VAL A 1 82 ? 13.410 0.597 -17.748 1.00 94.44 82 VAL A O 1
ATOM 595 N N . PRO A 1 83 ? 12.962 2.533 -18.781 1.00 95.50 83 PRO A N 1
ATOM 596 C CA . PRO A 1 83 ? 14.378 2.893 -18.934 1.00 95.50 83 PRO A CA 1
ATOM 597 C C . PRO A 1 83 ? 15.105 3.157 -17.607 1.00 95.50 83 PRO A C 1
ATOM 599 O O . PRO A 1 83 ? 16.335 3.157 -17.552 1.00 95.50 83 PRO A O 1
ATOM 602 N N . HIS A 1 84 ? 14.357 3.412 -16.532 1.00 94.31 84 HIS A N 1
ATOM 603 C CA . HIS A 1 84 ? 14.875 3.798 -15.218 1.00 94.31 84 HIS A CA 1
ATOM 604 C C . HIS A 1 84 ? 14.317 2.908 -14.102 1.00 94.31 84 HIS A C 1
ATOM 606 O O . HIS A 1 84 ? 14.158 3.342 -12.956 1.00 94.31 84 HIS A O 1
ATOM 612 N N . HIS A 1 85 ? 14.017 1.651 -14.422 1.00 94.00 85 HIS A N 1
ATOM 613 C CA . HIS A 1 85 ? 13.221 0.785 -13.561 1.00 94.00 85 HIS A CA 1
ATOM 614 C C . HIS A 1 85 ? 13.848 0.542 -12.184 1.00 94.00 85 HIS A C 1
ATOM 616 O O . HIS A 1 85 ? 13.139 0.493 -11.188 1.00 94.00 85 HIS A O 1
ATOM 622 N N . THR A 1 86 ? 15.176 0.518 -12.076 1.00 94.19 86 THR A N 1
ATOM 623 C CA . THR A 1 86 ? 15.897 0.328 -10.816 1.00 94.19 86 THR A CA 1
ATOM 624 C C . THR A 1 86 ? 15.616 1.467 -9.850 1.00 94.19 86 THR A C 1
ATOM 626 O O . THR A 1 86 ? 15.455 1.233 -8.656 1.00 94.19 86 THR A O 1
ATOM 629 N N . LEU A 1 87 ? 15.503 2.696 -10.364 1.00 95.69 87 LEU A N 1
ATOM 630 C CA . LEU A 1 87 ? 15.154 3.858 -9.560 1.00 95.69 87 LEU A CA 1
ATOM 631 C C . LEU A 1 87 ? 13.686 3.794 -9.133 1.00 95.69 87 LEU A C 1
ATOM 633 O O . LEU A 1 87 ? 13.395 3.860 -7.944 1.00 95.69 87 LEU A O 1
ATOM 637 N N . PHE A 1 88 ? 12.758 3.651 -10.080 1.00 95.81 88 PHE A N 1
ATOM 638 C CA . PHE A 1 88 ? 11.324 3.727 -9.779 1.00 95.81 88 PHE A CA 1
ATOM 639 C C . PHE A 1 88 ? 10.813 2.531 -8.972 1.00 95.81 88 PHE A C 1
ATOM 641 O O . PHE A 1 88 ? 10.082 2.718 -7.999 1.00 95.81 88 PHE A O 1
ATOM 648 N N . ILE A 1 89 ? 11.237 1.314 -9.311 1.00 96.06 89 ILE A N 1
ATOM 649 C CA . ILE A 1 89 ? 10.912 0.112 -8.539 1.00 96.06 89 ILE A CA 1
ATOM 650 C C . ILE A 1 89 ? 11.660 0.119 -7.201 1.00 96.06 89 ILE A C 1
ATOM 652 O O . ILE A 1 89 ? 11.088 -0.262 -6.185 1.00 96.06 89 ILE A O 1
ATOM 656 N N . GLY A 1 90 ? 12.892 0.635 -7.146 1.00 96.50 90 GLY A N 1
ATOM 657 C CA . GLY A 1 90 ? 13.602 0.852 -5.882 1.00 96.50 90 GLY A CA 1
ATOM 658 C C . GLY A 1 90 ? 12.859 1.808 -4.940 1.00 96.50 90 GLY A C 1
ATOM 659 O O . GLY A 1 90 ? 12.707 1.520 -3.752 1.00 96.50 90 GLY A O 1
ATOM 660 N N . LEU A 1 91 ? 12.327 2.914 -5.470 1.00 97.56 91 LEU A N 1
ATOM 661 C CA . LEU A 1 91 ? 11.480 3.846 -4.721 1.00 97.56 91 LEU A CA 1
ATOM 662 C C . LEU A 1 91 ? 10.164 3.197 -4.281 1.00 97.56 91 LEU A C 1
ATOM 664 O O . LEU A 1 91 ? 9.734 3.423 -3.150 1.00 97.56 91 LEU A O 1
ATOM 668 N N . LEU A 1 92 ? 9.552 2.368 -5.132 1.00 96.88 92 LEU A N 1
ATOM 669 C CA . LEU A 1 92 ? 8.370 1.582 -4.776 1.00 96.88 92 LEU A CA 1
ATOM 670 C C . LEU A 1 92 ? 8.663 0.638 -3.603 1.00 96.88 92 LEU A C 1
ATOM 672 O O . LEU A 1 92 ? 7.934 0.662 -2.617 1.00 96.88 92 LEU A O 1
ATOM 676 N N . ILE A 1 93 ? 9.756 -0.125 -3.660 1.00 98.00 93 ILE A N 1
ATOM 677 C CA . ILE A 1 93 ? 10.189 -1.024 -2.579 1.00 98.00 93 ILE A CA 1
ATOM 678 C C . ILE A 1 93 ? 10.395 -0.237 -1.280 1.00 98.00 93 ILE A C 1
ATOM 680 O O . ILE A 1 93 ? 9.904 -0.637 -0.223 1.00 98.00 93 ILE A O 1
ATOM 684 N N . ALA A 1 94 ? 11.093 0.901 -1.346 1.00 98.25 94 ALA A N 1
ATOM 685 C CA . ALA A 1 94 ? 11.326 1.754 -0.184 1.00 98.25 94 ALA A CA 1
ATOM 686 C C . ALA A 1 94 ? 10.010 2.291 0.400 1.00 98.25 94 ALA A C 1
ATOM 688 O O . ALA A 1 94 ? 9.832 2.293 1.621 1.00 98.25 94 ALA A O 1
ATOM 689 N N . PHE A 1 95 ? 9.076 2.705 -0.457 1.00 98.38 95 PHE A N 1
ATOM 690 C CA . PHE A 1 95 ? 7.736 3.125 -0.065 1.00 98.38 95 PHE A CA 1
ATOM 691 C C . PHE A 1 95 ? 6.963 1.993 0.621 1.00 98.38 95 PHE A C 1
ATOM 693 O O . PHE A 1 95 ? 6.460 2.191 1.727 1.00 98.38 95 PHE A O 1
ATOM 700 N N . GLU A 1 96 ? 6.895 0.811 0.005 1.00 98.12 96 GLU A N 1
ATOM 701 C CA . GLU A 1 96 ? 6.163 -0.349 0.521 1.00 98.12 96 GLU A CA 1
ATOM 702 C C . GLU A 1 96 ? 6.711 -0.795 1.879 1.00 98.12 96 GLU A C 1
ATOM 704 O O . GLU A 1 96 ? 5.947 -0.963 2.832 1.00 98.12 96 GLU A O 1
ATOM 709 N N . ALA A 1 97 ? 8.037 -0.900 2.003 1.00 98.44 97 ALA A N 1
ATOM 710 C CA . ALA A 1 97 ? 8.695 -1.247 3.255 1.00 98.44 97 ALA A CA 1
ATOM 711 C C . ALA A 1 97 ? 8.435 -0.189 4.337 1.00 98.44 97 ALA A C 1
ATOM 713 O O . ALA A 1 97 ? 8.054 -0.523 5.460 1.00 98.44 97 ALA A O 1
ATOM 714 N N . THR A 1 98 ? 8.581 1.095 3.996 1.00 98.62 98 THR A N 1
ATOM 715 C CA . THR A 1 98 ? 8.367 2.197 4.941 1.00 98.62 98 THR A CA 1
ATOM 716 C C . THR A 1 98 ? 6.920 2.224 5.418 1.00 98.62 98 THR A C 1
ATOM 718 O O . THR A 1 98 ? 6.672 2.183 6.620 1.00 98.62 98 THR A O 1
ATOM 721 N N . ALA A 1 99 ? 5.944 2.234 4.510 1.00 98.31 99 ALA A N 1
ATOM 722 C CA . ALA A 1 99 ? 4.529 2.250 4.869 1.00 98.31 99 ALA A CA 1
ATOM 723 C C . ALA A 1 99 ? 4.134 0.999 5.673 1.00 98.31 99 ALA A C 1
ATOM 725 O O . ALA A 1 99 ? 3.443 1.114 6.688 1.00 98.31 99 ALA A O 1
ATOM 726 N N . GLY A 1 100 ? 4.629 -0.177 5.275 1.00 98.00 100 GLY A N 1
ATOM 727 C CA . GLY A 1 100 ? 4.394 -1.439 5.971 1.00 98.00 100 GLY A CA 1
ATOM 728 C C . GLY A 1 100 ? 4.982 -1.485 7.386 1.00 98.00 100 GLY A C 1
ATOM 729 O O . GLY A 1 100 ? 4.389 -2.105 8.265 1.00 98.00 100 GLY A O 1
ATOM 730 N N . VAL A 1 101 ? 6.092 -0.794 7.658 1.00 98.50 101 VAL A N 1
ATOM 731 C CA . VAL A 1 101 ? 6.638 -0.643 9.020 1.00 98.50 101 VAL A CA 1
ATOM 732 C C . VAL A 1 101 ? 5.878 0.426 9.805 1.00 98.50 101 VAL A C 1
ATOM 734 O O . VAL A 1 101 ? 5.454 0.186 10.938 1.00 98.50 101 VAL A O 1
ATOM 737 N N . LEU A 1 102 ? 5.652 1.600 9.207 1.00 98.31 102 LEU A N 1
ATOM 738 C CA . LEU A 1 102 ? 4.983 2.726 9.863 1.00 98.31 102 LEU A CA 1
ATOM 739 C C . LEU A 1 102 ? 3.550 2.386 10.292 1.00 98.31 102 LEU A C 1
ATOM 741 O O . LEU A 1 102 ? 3.078 2.927 11.291 1.00 98.31 102 LEU A O 1
ATOM 745 N N . VAL A 1 103 ? 2.868 1.463 9.603 1.00 98.31 103 VAL A N 1
ATOM 746 C CA . VAL A 1 103 ? 1.522 1.005 9.988 1.00 98.31 103 VAL A CA 1
ATOM 747 C C . VAL A 1 103 ? 1.489 0.363 11.383 1.00 98.31 103 VAL A C 1
ATOM 749 O O . VAL A 1 103 ? 0.458 0.394 12.058 1.00 98.31 103 VAL A O 1
ATOM 752 N N . LEU A 1 104 ? 2.610 -0.185 11.861 1.00 98.25 104 LEU A N 1
ATOM 753 C CA . LEU A 1 104 ? 2.700 -0.787 13.191 1.00 98.25 104 LEU A CA 1
ATOM 754 C C . LEU A 1 104 ? 2.904 0.259 14.294 1.00 98.25 104 LEU A C 1
ATOM 756 O O . LEU A 1 104 ? 2.518 0.010 15.436 1.00 98.25 104 LEU A O 1
ATOM 760 N N . ILE A 1 105 ? 3.410 1.446 13.959 1.00 97.56 105 ILE A N 1
ATOM 761 C CA . ILE A 1 105 ? 3.718 2.511 14.917 1.00 97.56 105 ILE A CA 1
ATOM 762 C C . ILE A 1 105 ? 2.448 3.306 15.244 1.00 97.56 105 ILE A C 1
ATOM 764 O O . ILE A 1 105 ? 1.927 4.042 14.407 1.00 97.56 105 ILE A O 1
ATOM 768 N N . GLU A 1 106 ? 1.944 3.169 16.474 1.00 92.62 106 GLU A N 1
ATOM 769 C CA . GLU A 1 106 ? 0.758 3.897 16.946 1.00 92.62 106 GLU A CA 1
ATOM 770 C C . GLU A 1 106 ? 0.913 5.417 16.806 1.00 92.62 106 GLU A C 1
ATOM 772 O O . GLU A 1 106 ? 2.005 5.971 16.932 1.00 92.62 106 GLU A O 1
ATOM 777 N N . GLY A 1 107 ? -0.193 6.126 16.570 1.00 93.06 107 GLY A N 1
ATOM 778 C CA . GLY A 1 107 ? -0.126 7.571 16.377 1.00 93.06 107 GLY A CA 1
ATOM 779 C C . GLY A 1 107 ? 0.122 7.959 14.918 1.00 93.06 107 GLY A C 1
ATOM 780 O O . GLY A 1 107 ? -0.037 7.153 14.002 1.00 93.06 107 GLY A O 1
ATOM 781 N N . ARG A 1 108 ? 0.445 9.241 14.685 1.00 94.94 108 ARG A N 1
ATOM 782 C CA . ARG A 1 108 ? 0.473 9.877 13.344 1.00 94.94 108 ARG A CA 1
ATOM 783 C C . ARG A 1 108 ? 1.144 9.041 12.241 1.00 94.94 108 ARG A C 1
ATOM 785 O O . ARG A 1 108 ? 0.562 9.019 11.155 1.00 94.94 108 ARG A O 1
ATOM 792 N N . PRO A 1 109 ? 2.256 8.321 12.493 1.00 97.69 109 PRO A N 1
ATOM 793 C CA . PRO A 1 109 ? 2.857 7.420 11.512 1.00 97.69 109 PRO A CA 1
ATOM 794 C C . PRO A 1 109 ? 1.888 6.395 10.908 1.00 97.69 109 PRO A C 1
ATOM 796 O O . PRO A 1 109 ? 1.764 6.344 9.687 1.00 97.69 109 PRO A O 1
ATOM 799 N N . ARG A 1 110 ? 1.125 5.651 11.724 1.00 98.19 110 ARG A N 1
ATOM 800 C CA . ARG A 1 110 ? 0.150 4.666 11.224 1.00 98.19 110 ARG A CA 1
ATOM 801 C C . ARG A 1 110 ? -0.940 5.291 10.372 1.00 98.19 110 ARG A C 1
ATOM 803 O O . ARG A 1 110 ? -1.351 4.708 9.378 1.00 98.19 110 ARG A O 1
ATOM 810 N N . GLU A 1 111 ? -1.425 6.469 10.750 1.00 97.81 111 GLU A N 1
ATOM 811 C CA . GLU A 1 111 ? -2.445 7.154 9.946 1.00 97.81 111 GLU A CA 1
ATOM 812 C C . GLU A 1 111 ? -1.888 7.575 8.587 1.00 97.81 111 GLU A C 1
ATOM 814 O O . GLU A 1 111 ? -2.534 7.325 7.573 1.00 97.81 111 GLU A O 1
ATOM 819 N N . ALA A 1 112 ? -0.692 8.168 8.565 1.00 98.31 112 ALA A N 1
ATOM 820 C CA . ALA A 1 112 ? -0.032 8.544 7.322 1.00 98.31 112 ALA A CA 1
ATOM 821 C C . ALA A 1 112 ? 0.220 7.315 6.436 1.00 98.31 112 ALA A C 1
ATOM 823 O O . ALA A 1 112 ? -0.075 7.362 5.245 1.00 98.31 112 ALA A O 1
ATOM 824 N N . ALA A 1 113 ? 0.669 6.203 7.027 1.00 98.44 113 ALA A N 1
ATOM 825 C CA . ALA A 1 113 ? 0.845 4.937 6.326 1.00 98.44 113 ALA A CA 1
ATOM 826 C C . ALA A 1 113 ? -0.473 4.438 5.719 1.00 98.44 113 ALA A C 1
ATOM 828 O O . ALA A 1 113 ? -0.535 4.208 4.519 1.00 98.44 113 ALA A O 1
ATOM 829 N N . LEU A 1 114 ? -1.554 4.342 6.502 1.00 98.56 114 LEU A N 1
ATOM 830 C CA . LEU A 1 114 ? -2.854 3.884 5.998 1.00 98.56 114 LEU A CA 1
ATOM 831 C C . LEU A 1 114 ? -3.385 4.775 4.865 1.00 98.56 114 LEU A C 1
ATOM 833 O O . LEU A 1 114 ? -3.874 4.254 3.868 1.00 98.56 114 LEU A O 1
ATOM 837 N N . VAL A 1 115 ? -3.255 6.101 4.980 1.00 98.62 115 VAL A N 1
ATOM 838 C CA . VAL A 1 115 ? -3.642 7.037 3.909 1.00 98.62 115 VAL A CA 1
ATOM 839 C C . VAL A 1 115 ? -2.797 6.820 2.655 1.00 98.62 115 VAL A C 1
ATOM 841 O O . VAL A 1 115 ? -3.347 6.741 1.558 1.00 98.62 115 VAL A O 1
ATOM 844 N N . ALA A 1 116 ? -1.481 6.684 2.807 1.00 98.44 116 ALA A N 1
ATOM 845 C CA . ALA A 1 116 ? -0.578 6.448 1.690 1.00 98.44 116 ALA A CA 1
ATOM 846 C C . ALA A 1 116 ? -0.875 5.114 0.987 1.00 98.44 116 ALA A C 1
ATOM 848 O O . ALA A 1 116 ? -0.906 5.060 -0.239 1.00 98.44 116 ALA A O 1
ATOM 849 N N . LEU A 1 117 ? -1.175 4.056 1.745 1.00 98.56 117 LEU A N 1
ATOM 850 C CA . LEU A 1 117 ? -1.552 2.754 1.195 1.00 98.56 117 LEU A CA 1
ATOM 851 C C . LEU A 1 117 ? -2.912 2.787 0.484 1.00 98.56 117 LEU A C 1
ATOM 853 O O . LEU A 1 117 ? -3.079 2.125 -0.539 1.00 98.56 117 LEU A O 1
ATOM 857 N N . ILE A 1 118 ? -3.876 3.573 0.972 1.00 98.62 118 ILE A N 1
ATOM 858 C CA . ILE A 1 118 ? -5.139 3.813 0.256 1.00 98.62 118 ILE A CA 1
ATOM 859 C C . ILE A 1 118 ? -4.856 4.517 -1.073 1.00 98.62 118 ILE A C 1
ATOM 861 O O . ILE A 1 118 ? -5.311 4.050 -2.114 1.00 98.62 118 ILE A O 1
ATOM 865 N N . ALA A 1 119 ? -4.074 5.601 -1.052 1.00 98.25 119 ALA A N 1
ATOM 866 C CA . ALA A 1 119 ? -3.712 6.342 -2.259 1.00 98.25 119 ALA A CA 1
ATOM 867 C C . ALA A 1 119 ? -2.976 5.453 -3.275 1.00 98.25 119 ALA A C 1
ATOM 869 O O . ALA A 1 119 ? -3.287 5.497 -4.462 1.00 98.25 119 ALA A O 1
ATOM 870 N N . PHE A 1 120 ? -2.076 4.587 -2.805 1.00 97.69 120 PHE A N 1
ATOM 871 C CA . PHE A 1 120 ? -1.391 3.595 -3.631 1.00 97.69 120 PHE A CA 1
ATOM 872 C C . PHE A 1 120 ? -2.368 2.622 -4.308 1.00 97.69 120 PHE A C 1
ATOM 874 O O . PHE A 1 120 ? -2.306 2.434 -5.521 1.00 97.69 120 PHE A O 1
ATOM 881 N N . ASN A 1 121 ? -3.324 2.055 -3.561 1.00 97.25 121 ASN A N 1
ATOM 882 C CA . ASN A 1 121 ? -4.339 1.165 -4.138 1.00 97.25 121 ASN A CA 1
ATOM 883 C C . ASN A 1 121 ? -5.218 1.883 -5.171 1.00 97.25 121 ASN A C 1
ATOM 885 O O . ASN A 1 121 ? -5.562 1.294 -6.194 1.00 97.25 121 ASN A O 1
ATOM 889 N N . VAL A 1 122 ? -5.562 3.150 -4.931 1.00 96.38 122 VAL A N 1
ATOM 890 C CA . VAL A 1 122 ? -6.308 3.966 -5.898 1.00 96.38 122 VAL A CA 1
ATOM 891 C C . VAL A 1 122 ? -5.479 4.208 -7.160 1.00 96.38 122 VAL A C 1
ATOM 893 O O . VAL A 1 122 ? -5.997 4.042 -8.260 1.00 96.38 122 VAL A O 1
ATOM 896 N N . ALA A 1 123 ? -4.190 4.531 -7.024 1.00 94.31 123 ALA A N 1
ATOM 897 C CA . ALA A 1 123 ? -3.293 4.727 -8.161 1.00 94.31 123 ALA A CA 1
ATOM 898 C C . ALA A 1 123 ? -3.127 3.451 -9.008 1.00 94.31 123 ALA A C 1
ATOM 900 O O . ALA A 1 123 ? -3.103 3.537 -10.234 1.00 94.31 123 ALA A O 1
ATOM 901 N N . LEU A 1 124 ? -3.099 2.266 -8.382 1.00 93.69 124 LEU A N 1
ATOM 902 C CA . LEU A 1 124 ? -3.022 0.980 -9.090 1.00 93.69 124 LEU A CA 1
ATOM 903 C C . LEU A 1 124 ? -4.169 0.760 -10.087 1.00 93.69 124 LEU A C 1
ATOM 905 O O . LEU A 1 124 ? -3.976 0.090 -11.095 1.00 93.69 124 LEU A O 1
ATOM 909 N N . ILE A 1 125 ? -5.344 1.354 -9.863 1.00 94.38 125 ILE A N 1
ATOM 910 C CA . ILE A 1 125 ? -6.496 1.218 -10.771 1.00 94.38 125 ILE A CA 1
ATOM 911 C C . ILE A 1 125 ? -6.177 1.779 -12.170 1.00 94.38 125 ILE A C 1
ATOM 913 O O . ILE A 1 125 ? -6.711 1.296 -13.171 1.00 94.38 125 ILE A O 1
ATOM 917 N N . ALA A 1 126 ? -5.261 2.748 -12.275 1.00 92.50 126 ALA A N 1
ATOM 918 C CA . ALA A 1 126 ? -4.819 3.289 -13.561 1.00 92.50 126 ALA A CA 1
ATOM 919 C C . ALA A 1 126 ? -4.146 2.228 -14.459 1.00 92.50 126 ALA A C 1
ATOM 921 O O . ALA A 1 126 ? -4.207 2.327 -15.686 1.00 92.50 126 ALA A O 1
ATOM 922 N N . PHE A 1 127 ? -3.570 1.180 -13.862 1.00 91.56 127 PHE A N 1
ATOM 923 C CA . PHE A 1 127 ? -2.889 0.091 -14.567 1.00 91.56 127 PHE A CA 1
ATOM 924 C C . PHE A 1 127 ? -3.833 -0.995 -15.094 1.00 91.56 127 PHE A C 1
ATOM 926 O O . PHE A 1 127 ? -3.374 -1.926 -15.750 1.00 91.56 127 PHE A O 1
ATOM 933 N N . GLY A 1 128 ? -5.144 -0.865 -14.871 1.00 90.06 128 GLY A N 1
ATOM 934 C CA . GLY A 1 128 ? -6.141 -1.685 -15.551 1.00 90.06 128 GLY A CA 1
ATOM 935 C C . GLY A 1 128 ? -7.332 -2.082 -14.691 1.00 90.06 128 GLY A C 1
ATOM 936 O O . GLY A 1 128 ? -7.280 -2.110 -13.462 1.00 90.06 128 GLY A O 1
ATOM 937 N N . TRP A 1 129 ? -8.414 -2.474 -15.362 1.00 85.31 129 TRP A N 1
ATOM 938 C CA . TRP A 1 129 ? -9.669 -2.884 -14.723 1.00 85.31 129 TRP A CA 1
ATOM 939 C C . TRP A 1 129 ? -9.510 -4.099 -13.801 1.00 85.31 129 TRP A C 1
ATOM 941 O O . TRP A 1 129 ? -10.203 -4.189 -12.790 1.00 85.31 129 TRP A O 1
ATOM 951 N N . GLY A 1 130 ? -8.563 -4.998 -14.095 1.00 84.56 130 GLY A N 1
ATOM 952 C CA . GLY A 1 130 ? -8.254 -6.148 -13.237 1.00 84.56 130 GLY A CA 1
ATOM 953 C C . GLY A 1 130 ? -7.838 -5.748 -11.816 1.00 84.56 130 GLY A C 1
ATOM 954 O O . GLY A 1 130 ? -8.168 -6.450 -10.861 1.00 84.56 130 GLY A O 1
ATOM 955 N N . PHE A 1 131 ? -7.212 -4.576 -11.649 1.00 90.62 131 PHE A N 1
ATOM 956 C CA . PHE A 1 131 ? -6.829 -4.071 -10.332 1.00 90.62 131 PHE A CA 1
ATOM 957 C C . PHE A 1 131 ? -8.026 -3.644 -9.481 1.00 90.62 131 PHE A C 1
ATOM 959 O O . PHE A 1 131 ? -7.893 -3.604 -8.265 1.00 90.62 131 PHE A O 1
ATOM 966 N N . LEU A 1 132 ? -9.212 -3.394 -10.049 1.00 92.50 132 LEU A N 1
ATOM 967 C CA . LEU A 1 132 ? -10.392 -3.020 -9.255 1.00 92.50 132 LEU A CA 1
ATOM 968 C C . LEU A 1 132 ? -10.786 -4.098 -8.244 1.00 92.50 132 LEU A C 1
ATOM 970 O O . LEU A 1 132 ? -11.108 -3.772 -7.101 1.00 92.50 132 LEU A O 1
ATOM 974 N N . VAL A 1 133 ? -10.725 -5.370 -8.651 1.00 92.12 133 VAL A N 1
ATOM 975 C CA . VAL A 1 133 ? -11.093 -6.522 -7.809 1.00 92.12 133 VAL A CA 1
ATOM 976 C C . VAL A 1 133 ? -10.220 -6.592 -6.555 1.00 92.12 133 VAL A C 1
ATOM 978 O O . VAL A 1 133 ? -10.684 -7.015 -5.500 1.00 92.12 133 VAL A O 1
ATOM 981 N N . TRP A 1 134 ? -8.974 -6.134 -6.654 1.00 94.31 134 TRP A N 1
ATOM 982 C CA . TRP A 1 134 ? -8.032 -6.082 -5.544 1.00 94.31 134 TRP A CA 1
ATOM 983 C C . TRP A 1 134 ? -8.093 -4.748 -4.787 1.00 94.31 134 TRP A C 1
ATOM 985 O O . TRP A 1 134 ? -8.326 -4.709 -3.576 1.00 94.31 134 TRP A O 1
ATOM 995 N N . SER A 1 135 ? -7.912 -3.642 -5.507 1.00 95.94 135 SER A N 1
ATOM 996 C CA . SER A 1 135 ? -7.721 -2.309 -4.944 1.00 95.94 135 SER A CA 1
ATOM 997 C C . SER A 1 135 ? -8.949 -1.785 -4.215 1.00 95.94 135 SER A C 1
ATOM 999 O O . SER A 1 135 ? -8.792 -1.123 -3.193 1.00 95.94 135 SER A O 1
ATOM 1001 N N . VAL A 1 136 ? -10.168 -2.067 -4.694 1.00 96.81 136 VAL A N 1
ATOM 1002 C CA . VAL A 1 136 ? -11.389 -1.534 -4.066 1.00 96.81 136 VAL A CA 1
ATOM 1003 C C . VAL A 1 136 ? -11.639 -2.177 -2.695 1.00 96.81 136 VAL A C 1
ATOM 1005 O O . VAL A 1 136 ? -11.709 -1.430 -1.713 1.00 96.81 136 VAL A O 1
ATOM 1008 N N . PRO A 1 137 ? -11.711 -3.519 -2.552 1.00 97.75 137 PRO A N 1
ATOM 1009 C CA . PRO A 1 137 ? -11.833 -4.143 -1.233 1.00 97.75 137 PRO A CA 1
ATOM 1010 C C . PRO A 1 137 ? -10.686 -3.767 -0.294 1.00 97.75 137 PRO A C 1
ATOM 1012 O O . PRO A 1 137 ? -10.922 -3.491 0.884 1.00 97.75 137 PRO A O 1
ATOM 1015 N N . MET A 1 138 ? -9.457 -3.704 -0.814 1.00 98.25 138 MET A N 1
ATOM 1016 C CA . MET A 1 138 ? -8.289 -3.356 -0.016 1.00 98.25 138 MET A CA 1
ATOM 1017 C C . MET A 1 138 ? -8.352 -1.913 0.501 1.00 98.25 138 MET A C 1
ATOM 1019 O O . MET A 1 138 ? -8.214 -1.683 1.702 1.00 98.25 138 MET A O 1
ATOM 1023 N N . ALA A 1 139 ? -8.624 -0.934 -0.366 1.00 98.25 139 ALA A N 1
ATOM 1024 C CA . ALA A 1 139 ? -8.754 0.469 0.027 1.00 98.25 139 ALA A CA 1
ATOM 1025 C C . ALA A 1 139 ? -9.885 0.675 1.047 1.00 98.25 139 ALA A C 1
ATOM 1027 O O . ALA A 1 139 ? -9.713 1.412 2.020 1.00 98.25 139 ALA A O 1
ATOM 1028 N N . MET A 1 140 ? -11.012 -0.024 0.880 1.00 98.31 140 MET A N 1
ATOM 1029 C CA . MET A 1 140 ? -12.115 -0.008 1.844 1.00 98.31 140 MET A CA 1
ATOM 1030 C C . MET A 1 140 ? -11.689 -0.565 3.207 1.00 98.31 140 MET A C 1
ATOM 1032 O O . MET A 1 140 ? -11.936 0.067 4.235 1.00 98.31 140 MET A O 1
ATOM 1036 N N . ALA A 1 141 ? -11.004 -1.710 3.232 1.00 98.56 141 ALA A N 1
ATOM 1037 C CA . ALA A 1 141 ? -10.508 -2.317 4.464 1.00 98.56 141 ALA A CA 1
ATOM 1038 C C . ALA A 1 141 ? -9.505 -1.410 5.195 1.00 98.56 141 ALA A C 1
ATOM 1040 O O . ALA A 1 141 ? -9.628 -1.190 6.403 1.00 98.56 141 ALA A O 1
ATOM 1041 N N . LEU A 1 142 ? -8.561 -0.816 4.460 1.00 98.69 142 LEU A N 1
ATOM 1042 C CA . LEU A 1 142 ? -7.620 0.172 4.992 1.00 98.69 142 LEU A CA 1
ATOM 1043 C C . LEU A 1 142 ? -8.350 1.412 5.534 1.00 98.69 142 LEU A C 1
ATOM 1045 O O . LEU A 1 142 ? -7.998 1.915 6.601 1.00 98.69 142 LEU A O 1
ATOM 1049 N N . GLY A 1 143 ? -9.404 1.869 4.852 1.00 98.62 143 GLY A N 1
ATOM 1050 C CA . GLY A 1 143 ? -10.261 2.966 5.302 1.00 98.62 143 GLY A CA 1
ATOM 1051 C C . GLY A 1 143 ? -10.978 2.668 6.623 1.00 98.62 143 GLY A C 1
ATOM 1052 O O . GLY A 1 143 ? -11.054 3.536 7.496 1.00 98.62 143 GLY A O 1
ATOM 1053 N N . LEU A 1 144 ? -11.446 1.432 6.818 1.00 98.56 144 LEU A N 1
ATOM 1054 C CA . LEU A 1 144 ? -12.047 0.993 8.082 1.00 98.56 144 LEU A CA 1
ATOM 1055 C C . LEU A 1 144 ? -11.023 0.980 9.224 1.00 98.56 144 LEU A C 1
ATOM 1057 O O . LEU A 1 144 ? -11.306 1.506 10.303 1.00 98.56 144 LEU A O 1
ATOM 1061 N N . LEU A 1 145 ? -9.816 0.461 8.981 1.00 98.38 145 LEU A N 1
ATOM 1062 C CA . LEU A 1 145 ? -8.722 0.504 9.958 1.00 98.38 145 LEU A CA 1
ATOM 1063 C C . LEU A 1 145 ? -8.342 1.952 10.308 1.00 98.38 145 LEU A C 1
ATOM 1065 O O . LEU A 1 145 ? -8.209 2.294 11.484 1.00 98.38 145 LEU A O 1
ATOM 1069 N N . LEU A 1 146 ? -8.251 2.829 9.305 1.00 98.38 146 LEU A N 1
ATOM 1070 C CA . LEU A 1 146 ? -7.957 4.250 9.490 1.00 98.38 146 LEU A CA 1
ATOM 1071 C C . LEU A 1 146 ? -9.036 4.956 10.319 1.00 98.38 146 LEU A C 1
ATOM 1073 O O . LEU A 1 146 ? -8.719 5.753 11.204 1.00 98.38 146 LEU A O 1
ATOM 1077 N N . ARG A 1 147 ? -10.313 4.653 10.069 1.00 97.88 147 ARG A N 1
ATOM 1078 C CA . ARG A 1 147 ? -11.431 5.199 10.848 1.00 97.88 147 ARG A CA 1
ATOM 1079 C C . ARG A 1 147 ? -11.316 4.819 12.325 1.00 97.88 147 ARG A C 1
ATOM 1081 O O . ARG A 1 147 ? -11.515 5.679 13.183 1.00 97.88 147 ARG A O 1
ATOM 1088 N N . VAL A 1 148 ? -10.966 3.566 12.624 1.00 96.88 148 VAL A N 1
ATOM 1089 C CA . VAL A 1 148 ? -10.756 3.092 14.003 1.00 96.88 148 VAL A CA 1
ATOM 1090 C C . VAL A 1 148 ? -9.561 3.791 14.657 1.00 96.88 148 VAL A C 1
ATOM 1092 O O . VAL A 1 148 ? -9.680 4.250 15.794 1.00 96.88 148 VAL A O 1
ATOM 1095 N N . GLU A 1 149 ? -8.437 3.936 13.951 1.00 96.00 149 GLU A N 1
ATOM 1096 C CA . GLU A 1 149 ? -7.258 4.661 14.449 1.00 96.00 149 GLU A CA 1
ATOM 1097 C C . GLU A 1 149 ? -7.599 6.116 14.804 1.00 96.00 149 GLU A C 1
ATOM 1099 O O . GLU A 1 149 ? -7.286 6.587 15.901 1.00 96.00 149 GLU A O 1
ATOM 1104 N N . ARG A 1 150 ? -8.304 6.821 13.911 1.00 95.56 150 ARG A N 1
ATOM 1105 C CA . ARG A 1 150 ? -8.747 8.203 14.145 1.00 95.56 150 ARG A CA 1
ATOM 1106 C C . ARG A 1 150 ? -9.673 8.307 15.354 1.00 95.56 150 ARG A C 1
ATOM 1108 O O . ARG A 1 150 ? -9.451 9.163 16.209 1.00 95.56 150 ARG A O 1
ATOM 1115 N N . ALA A 1 151 ? -10.662 7.419 15.468 1.00 93.94 151 ALA A N 1
ATOM 1116 C CA . ALA A 1 151 ? -11.587 7.401 16.601 1.00 93.94 151 ALA A CA 1
ATOM 1117 C C . ALA A 1 151 ? -10.855 7.204 17.943 1.00 93.94 151 ALA A C 1
ATOM 1119 O O . ALA A 1 151 ? -11.097 7.949 18.895 1.00 93.94 151 ALA A O 1
ATOM 1120 N N . ARG A 1 152 ? -9.898 6.266 18.004 1.00 90.75 152 ARG A N 1
ATOM 1121 C CA . ARG A 1 152 ? -9.086 6.015 19.208 1.00 90.75 152 ARG A CA 1
ATOM 1122 C C . ARG A 1 152 ? -8.248 7.225 19.610 1.00 90.75 152 ARG A C 1
ATOM 1124 O O . ARG A 1 152 ? -8.175 7.552 20.792 1.00 90.75 152 ARG A O 1
ATOM 1131 N N . ARG A 1 153 ? -7.656 7.933 18.644 1.00 88.00 153 ARG A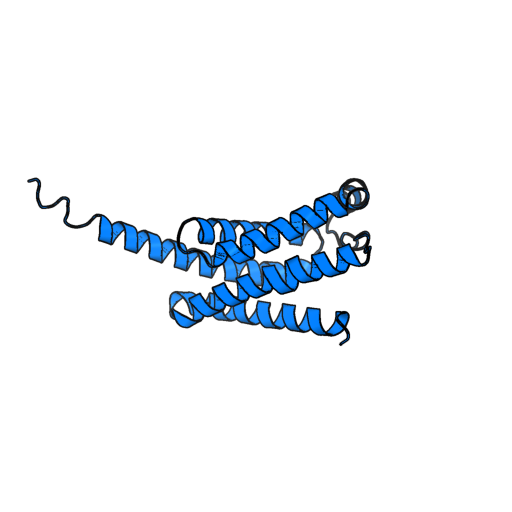 N 1
ATOM 1132 C CA . ARG A 1 153 ? -6.882 9.150 18.935 1.00 88.00 153 ARG A CA 1
ATOM 1133 C C . ARG A 1 153 ? -7.728 10.318 19.398 1.00 88.00 153 ARG A C 1
ATOM 1135 O O . ARG A 1 153 ? -7.294 11.046 20.288 1.00 88.00 153 ARG A O 1
ATOM 1142 N N . HIS A 1 154 ? -8.895 10.524 18.788 1.00 87.81 154 HIS A N 1
ATOM 1143 C CA . HIS A 1 154 ? -9.809 11.572 19.231 1.00 87.81 154 HIS A CA 1
ATOM 1144 C C . HIS A 1 154 ? -10.205 11.350 20.690 1.00 87.81 154 HIS A C 1
ATOM 1146 O O . HIS A 1 154 ? -10.074 12.281 21.480 1.00 87.81 154 HIS A O 1
ATOM 1152 N N . HIS A 1 155 ? -10.560 10.115 21.060 1.00 84.12 155 HIS A N 1
ATOM 1153 C CA . HIS A 1 155 ? -10.894 9.759 22.439 1.00 84.12 155 HIS A CA 1
ATOM 1154 C C . HIS A 1 155 ? -9.712 9.952 23.405 1.00 84.12 155 HIS A C 1
ATOM 1156 O O . HIS A 1 155 ? -9.860 10.600 24.439 1.00 84.12 155 HIS A O 1
ATOM 1162 N N . GLY A 1 156 ? -8.510 9.487 23.040 1.00 78.00 156 GLY A N 1
ATOM 1163 C CA . GLY A 1 156 ? -7.305 9.688 23.856 1.00 78.00 156 GLY A CA 1
ATOM 1164 C C . GLY A 1 156 ? -6.971 11.167 24.089 1.00 78.00 156 GLY A C 1
ATOM 1165 O O . GLY A 1 156 ? -6.591 11.552 25.191 1.00 78.00 156 GLY A O 1
ATOM 1166 N N . ARG A 1 157 ? -7.186 12.027 23.084 1.00 76.62 157 ARG A N 1
ATOM 1167 C CA . ARG A 1 157 ? -7.034 13.484 23.228 1.00 76.62 157 ARG A CA 1
ATOM 1168 C C . ARG A 1 157 ? -8.061 14.101 24.172 1.00 76.62 157 ARG A C 1
ATOM 1170 O O . ARG A 1 157 ? -7.696 14.994 24.925 1.00 76.62 157 ARG A O 1
ATOM 1177 N N . THR A 1 158 ? -9.315 13.645 24.140 1.00 80.00 158 THR A N 1
ATOM 1178 C CA . THR A 1 158 ? -10.363 14.181 25.028 1.00 80.00 158 THR A CA 1
ATOM 1179 C C . THR A 1 158 ? -10.083 13.828 26.486 1.00 80.00 158 THR A C 1
ATOM 1181 O O . THR A 1 158 ? -10.208 14.686 27.354 1.00 80.00 158 THR A O 1
ATOM 1184 N N . VAL A 1 159 ? -9.636 12.595 26.751 1.00 76.44 159 VAL A N 1
ATOM 1185 C CA . VAL A 1 159 ? -9.273 12.133 28.102 1.00 76.44 159 VAL A CA 1
ATOM 1186 C C . VAL A 1 159 ? -8.101 12.935 28.674 1.00 76.44 159 VAL A C 1
ATOM 1188 O O . VAL A 1 159 ? -8.169 13.366 29.820 1.00 76.44 159 VAL A O 1
ATOM 1191 N N . LEU A 1 160 ? -7.065 13.209 27.872 1.00 74.50 160 LEU A N 1
ATOM 1192 C CA . LEU A 1 160 ? -5.913 14.020 28.296 1.00 74.50 160 LEU A CA 1
ATOM 1193 C C . LEU A 1 160 ? -6.244 15.512 28.509 1.00 74.50 160 LEU A C 1
ATOM 1195 O O . LEU A 1 160 ? -5.457 16.220 29.130 1.00 74.50 160 LEU A O 1
ATOM 1199 N N . GLN A 1 161 ? -7.370 16.005 27.980 1.00 70.88 161 GLN A N 1
ATOM 1200 C CA . GLN A 1 161 ? -7.798 17.407 28.098 1.00 70.88 161 GLN A CA 1
ATOM 1201 C C . GLN A 1 161 ? -8.860 17.655 29.190 1.00 70.88 161 GLN A C 1
ATOM 1203 O O . GLN A 1 161 ? -9.134 18.814 29.506 1.00 70.88 161 GLN A O 1
ATOM 1208 N N . GLY A 1 162 ? -9.454 16.613 29.784 1.00 62.03 162 GLY A N 1
ATOM 1209 C CA . GLY A 1 162 ? -10.263 16.733 31.010 1.00 62.03 162 GLY A CA 1
ATOM 1210 C C . GLY A 1 162 ? -9.395 16.667 32.278 1.00 62.03 162 GLY A C 1
ATOM 1211 O O . GLY A 1 162 ? -8.189 16.464 32.185 1.00 62.03 162 GLY A O 1
ATOM 1212 N N . PRO A 1 163 ? -9.959 16.762 33.494 1.00 55.53 163 PRO A N 1
ATOM 1213 C CA . PRO A 1 163 ? -10.510 17.949 34.161 1.00 55.53 163 PRO A CA 1
ATOM 1214 C C . PRO A 1 163 ? -9.475 19.058 34.489 1.00 55.53 163 PRO A C 1
ATOM 1216 O O . PRO A 1 163 ? -9.715 19.879 35.370 1.00 55.53 163 PRO A O 1
ATOM 1219 N N . ALA A 1 164 ? -8.350 19.160 33.771 1.00 56.59 164 ALA A N 1
ATOM 1220 C CA . ALA A 1 164 ? -7.357 20.226 33.985 1.00 56.59 164 ALA A CA 1
ATOM 1221 C C . ALA A 1 164 ? -7.904 21.666 33.807 1.00 56.59 164 ALA A C 1
ATOM 1223 O O . ALA A 1 164 ? -7.286 22.621 34.265 1.00 56.59 164 ALA A O 1
ATOM 1224 N N . ARG A 1 165 ? -9.079 21.841 33.180 1.00 55.94 165 ARG A N 1
ATOM 1225 C CA . ARG A 1 165 ? -9.785 23.135 33.075 1.00 55.94 165 ARG A CA 1
ATOM 1226 C C . ARG A 1 165 ? -10.764 23.435 34.215 1.00 55.94 165 ARG A C 1
ATOM 1228 O O . ARG A 1 165 ? -11.242 24.558 34.286 1.00 55.94 165 ARG A O 1
ATOM 1235 N N . ALA A 1 166 ? -11.063 22.477 35.093 1.00 55.41 166 ALA A N 1
ATOM 1236 C CA . ALA A 1 166 ? -12.003 22.677 36.201 1.00 55.41 166 ALA A CA 1
ATOM 1237 C C . ALA A 1 166 ? -11.339 23.222 37.483 1.00 55.41 166 ALA A C 1
ATOM 1239 O O . ALA A 1 166 ? -12.036 23.505 38.446 1.00 55.41 166 ALA A O 1
ATOM 1240 N N . ALA A 1 167 ? -10.009 23.372 37.500 1.00 56.91 167 ALA A N 1
ATOM 1241 C CA . ALA A 1 167 ? -9.238 23.787 38.677 1.00 56.91 167 ALA A CA 1
ATOM 1242 C C . ALA A 1 167 ? -8.695 25.234 38.604 1.00 56.91 167 ALA A C 1
ATOM 1244 O O . ALA A 1 167 ? -7.820 25.591 39.386 1.00 56.91 167 ALA A O 1
ATOM 1245 N N . VAL A 1 168 ? -9.172 26.056 37.658 1.00 57.69 168 VAL A N 1
ATOM 1246 C CA . VAL A 1 168 ? -8.730 27.461 37.470 1.00 57.69 168 VAL A CA 1
ATOM 1247 C C . VAL A 1 168 ? -9.929 28.430 37.461 1.00 57.69 168 VAL A C 1
ATOM 1249 O O . VAL A 1 168 ? -9.905 29.449 36.778 1.00 57.69 168 VAL A O 1
ATOM 1252 N N . GLY A 1 169 ? -11.008 28.089 38.171 1.00 47.78 169 GLY A N 1
ATOM 1253 C CA . GLY A 1 169 ? -12.203 28.928 38.331 1.00 47.78 169 GLY A CA 1
ATOM 1254 C C . GLY A 1 169 ? -12.413 29.319 39.779 1.00 47.78 169 GLY A C 1
ATOM 1255 O O . GLY A 1 169 ? -12.291 28.408 40.626 1.00 47.78 169 GLY A O 1
#

Sequence (169 aa):
MDVGRVLPVVWVGLGTIVVVSGLAAAHSRRAYTVGLSAVSVLWVVAGAGANGYFLARGDDYAGFAGGASTSFVRETWESVVVPHHTLFIGLLIAFEATAGVLVLIEGRPREAALVALIAFNVALIAFGWGFLVWSVPMAMALGLLLRVERARRHHGRTVLQGPARAAVG

Organism: NCBI:txid1036020

Radius of gyration: 19.03 Å; chains: 1; bounding box: 33×53×62 Å